Protein AF-A0A564WVU8-F1 (afdb_monomer_lite)

pLDDT: mean 85.49, std 19.2, range [39.84, 98.62]

Sequence (167 aa):
MKRKKVIALITAALTFTMTICGSLTAAAASELTAESKPATQYTIDANQEVYALLDFEDTAEFENATKGRIASPDTLDIYDENGKLVWSQTAYAFLDQDAPDTANPSLWRDTQLNHIYGLFEVTDGIYQVRGYDMSNVTFIKGDTGWIVVDVHKRLLPWWKRIWALFL

Secondary structure (DSSP, 8-state):
--HHHHHHHHSSSSSSSSS--------------SSPPPPPHHHHHHHHHHHHHS-SS--HHHHHHHTTEEE--S--EEE-TTS-EEEESGGGGGGSSPPPTTS-HHHHHHHHHHT--EEEEEETTEEEEESSSSS-EEEEEETTEEEEE---S--HHHHHHHHTT--

InterPro domains:
  IPR036866 Ribonuclease Z/Hydroxyacylglutathione hydrolase-like [SSF56281] (35-151)
  IPR052195 Bacterial Alkyl/Aryl-Sulfatase [PTHR43223] (27-151)

Structure (mmCIF, N/CA/C/O backbone):
data_AF-A0A564WVU8-F1
#
_entry.id   AF-A0A564WVU8-F1
#
loop_
_atom_site.group_PDB
_atom_site.id
_atom_site.type_symbol
_atom_site.label_atom_id
_atom_site.label_alt_id
_atom_site.label_comp_id
_atom_site.label_asym_id
_atom_site.label_entity_id
_atom_site.label_seq_id
_atom_site.pdbx_PDB_ins_code
_atom_site.Cartn_x
_atom_site.Cartn_y
_atom_site.Cartn_z
_atom_site.occupancy
_atom_site.B_iso_or_equiv
_atom_site.auth_seq_id
_atom_site.auth_comp_id
_atom_site.auth_asym_id
_atom_site.auth_atom_id
_atom_site.pdbx_PDB_model_num
ATOM 1 N N . MET A 1 1 ? -58.931 -28.831 59.146 1.00 49.53 1 MET A N 1
ATOM 2 C CA . MET A 1 1 ? -57.901 -27.893 59.665 1.00 49.53 1 MET A CA 1
ATOM 3 C C . MET A 1 1 ? -56.602 -27.787 58.841 1.00 49.53 1 MET A C 1
ATOM 5 O O . MET A 1 1 ? -55.860 -26.846 59.082 1.00 49.53 1 MET A O 1
ATOM 9 N N . LYS A 1 2 ? -56.306 -28.657 57.854 1.00 46.97 2 LYS A N 1
ATOM 10 C CA . LYS A 1 2 ? -55.044 -28.587 57.072 1.00 46.97 2 LYS A CA 1
ATOM 11 C C . LYS A 1 2 ? -55.073 -27.697 55.810 1.00 46.97 2 LYS A C 1
ATOM 13 O O . LYS A 1 2 ? -54.038 -27.169 55.437 1.00 46.97 2 LYS A O 1
ATOM 18 N N . ARG A 1 3 ? -56.237 -27.445 55.190 1.00 46.88 3 ARG A N 1
ATOM 19 C CA . ARG A 1 3 ? -56.331 -26.652 53.938 1.00 46.88 3 ARG A CA 1
ATOM 20 C C . ARG A 1 3 ? -56.235 -25.127 54.123 1.00 46.88 3 ARG A C 1
ATOM 22 O O . ARG A 1 3 ? -55.772 -24.439 53.226 1.00 46.88 3 ARG A O 1
ATOM 29 N N . LYS A 1 4 ? -56.589 -24.599 55.304 1.00 42.47 4 LYS A N 1
ATOM 30 C CA . LYS A 1 4 ? -56.509 -23.153 55.605 1.00 42.47 4 LYS A CA 1
ATOM 31 C C . LYS A 1 4 ? -55.073 -22.648 55.839 1.00 42.47 4 LYS A C 1
ATOM 33 O O . LYS A 1 4 ? -54.817 -21.471 55.641 1.00 42.47 4 LYS A O 1
ATOM 38 N N . LYS A 1 5 ? -54.135 -23.534 56.211 1.00 44.56 5 LYS A N 1
ATOM 39 C CA . LYS A 1 5 ? -52.717 -23.181 56.418 1.00 44.56 5 LYS A CA 1
ATOM 40 C C . LYS A 1 5 ? -51.916 -23.086 55.112 1.00 44.56 5 LYS A C 1
ATOM 42 O O . LYS A 1 5 ? -50.959 -22.333 55.058 1.00 44.56 5 LYS A O 1
ATOM 47 N N . VAL A 1 6 ? -52.332 -23.801 54.063 1.00 49.50 6 VAL A N 1
ATOM 48 C CA . VAL A 1 6 ? -51.648 -23.784 52.755 1.00 49.50 6 VAL A CA 1
ATOM 49 C C . VAL A 1 6 ? -51.958 -22.499 51.980 1.00 49.50 6 VAL A C 1
ATOM 51 O O . VAL A 1 6 ? -51.073 -21.937 51.353 1.00 49.50 6 VAL A O 1
ATOM 54 N N . ILE A 1 7 ? -53.181 -21.971 52.100 1.00 46.38 7 ILE A N 1
ATOM 55 C CA . ILE A 1 7 ? -53.570 -20.716 51.435 1.00 46.38 7 ILE A CA 1
ATOM 56 C C . ILE A 1 7 ? -52.881 -19.503 52.084 1.00 46.38 7 ILE A C 1
ATOM 58 O O . ILE A 1 7 ? -52.494 -18.585 51.376 1.00 46.38 7 ILE A O 1
ATOM 62 N N . ALA A 1 8 ? -52.640 -19.531 53.400 1.00 44.56 8 ALA A N 1
ATOM 63 C CA . ALA A 1 8 ? -51.930 -18.460 54.106 1.00 44.56 8 ALA A CA 1
ATOM 64 C C . ALA A 1 8 ? -50.409 -18.430 53.841 1.00 44.56 8 ALA A C 1
ATOM 66 O O . ALA A 1 8 ? -49.781 -17.396 54.041 1.00 44.56 8 ALA A O 1
ATOM 67 N N . LEU A 1 9 ? -49.812 -19.540 53.384 1.00 41.34 9 LEU A N 1
ATOM 68 C CA . LEU A 1 9 ? -48.386 -19.596 53.037 1.00 41.34 9 LEU A CA 1
ATOM 69 C C . LEU A 1 9 ? -48.094 -19.136 51.601 1.00 41.34 9 LEU A C 1
ATOM 71 O O . LEU A 1 9 ? -46.980 -18.706 51.323 1.00 41.34 9 LEU A O 1
ATOM 75 N N . ILE A 1 10 ? -49.081 -19.173 50.701 1.00 43.91 10 ILE A N 1
ATOM 76 C CA . ILE A 1 10 ? -48.906 -18.732 49.307 1.00 43.91 10 ILE A CA 1
ATOM 77 C C . ILE A 1 10 ? -49.063 -17.205 49.185 1.00 43.91 10 ILE A C 1
ATOM 79 O O . ILE A 1 10 ? -48.384 -16.583 48.373 1.00 43.91 10 ILE A O 1
ATOM 83 N N . THR A 1 11 ? -49.857 -16.560 50.046 1.00 41.22 11 THR A N 1
ATOM 84 C CA . THR A 1 11 ? -49.988 -15.090 50.077 1.00 41.22 11 THR A CA 1
ATOM 85 C C . THR A 1 11 ? -48.828 -14.357 50.757 1.00 41.22 11 THR A C 1
ATOM 87 O O . THR A 1 11 ? -48.697 -13.154 50.562 1.00 41.22 11 THR A O 1
ATOM 90 N N . ALA A 1 12 ? -47.958 -15.049 51.501 1.00 40.12 12 ALA A N 1
ATOM 91 C CA . ALA A 1 12 ? -46.757 -14.450 52.097 1.00 40.12 12 ALA A CA 1
ATOM 92 C C . ALA A 1 12 ? -45.521 -14.501 51.173 1.00 40.12 12 ALA A C 1
ATOM 94 O O . ALA A 1 12 ? -44.561 -13.771 51.394 1.00 40.12 12 ALA A O 1
ATOM 95 N N . ALA A 1 13 ? -45.543 -15.333 50.126 1.00 39.91 13 ALA A N 1
ATOM 96 C CA . ALA A 1 13 ? -44.442 -15.451 49.165 1.00 39.91 13 ALA A CA 1
ATOM 97 C C . ALA A 1 13 ? -44.552 -14.466 47.983 1.00 39.91 13 ALA A C 1
ATOM 99 O O . ALA A 1 13 ? -43.594 -14.308 47.232 1.00 39.91 13 ALA A O 1
ATOM 100 N N . LEU A 1 14 ? -45.695 -13.787 47.824 1.00 40.84 14 LEU A N 1
ATOM 101 C CA . LEU A 1 14 ? -45.950 -12.867 46.707 1.00 40.84 14 LEU A CA 1
ATOM 102 C C . LEU A 1 14 ? -45.779 -11.379 47.068 1.00 40.84 14 LEU A C 1
ATOM 104 O O . LEU A 1 14 ? -45.925 -10.519 46.208 1.00 40.84 14 LEU A O 1
ATOM 108 N N . THR A 1 15 ? -45.452 -11.058 48.321 1.00 44.19 15 THR A N 1
ATOM 109 C CA . THR A 1 15 ? -45.271 -9.675 48.803 1.00 44.19 15 THR A CA 1
ATOM 110 C C . THR A 1 15 ? -43.826 -9.322 49.161 1.00 44.19 15 THR A C 1
ATOM 112 O O . THR A 1 15 ? -43.572 -8.198 49.583 1.00 44.19 15 THR A O 1
ATOM 115 N N . PHE A 1 16 ? -42.861 -10.224 48.938 1.00 39.84 16 PHE A N 1
ATOM 116 C CA . PHE A 1 16 ? -41.438 -9.965 49.214 1.00 39.84 16 PHE A CA 1
ATOM 117 C C . PHE A 1 16 ? -40.577 -9.671 47.969 1.00 39.84 16 PHE A C 1
ATOM 119 O O . PHE A 1 16 ? -39.384 -9.425 48.086 1.00 39.84 16 PHE A O 1
ATOM 126 N N . THR A 1 17 ? -41.149 -9.629 46.763 1.00 44.84 17 THR A N 1
ATOM 127 C CA . THR A 1 17 ? -40.408 -9.263 45.535 1.00 44.84 17 THR A CA 1
ATOM 128 C C . THR A 1 17 ? -40.575 -7.798 45.123 1.00 44.84 17 THR A C 1
ATOM 130 O O . THR A 1 17 ? -40.077 -7.390 44.079 1.00 44.84 17 THR A O 1
ATOM 133 N N . MET A 1 18 ? -41.213 -6.970 45.957 1.00 48.38 18 MET A N 1
ATOM 134 C CA . MET A 1 18 ? -41.530 -5.569 45.644 1.00 48.38 18 MET A CA 1
ATOM 135 C C . MET A 1 18 ? -40.684 -4.547 46.428 1.00 48.38 18 MET A C 1
ATOM 137 O O . MET A 1 18 ? -41.148 -3.449 46.726 1.00 48.38 18 MET A O 1
ATOM 141 N N . THR A 1 19 ? -39.444 -4.884 46.810 1.00 50.38 19 THR A N 1
ATOM 142 C CA . THR A 1 19 ? -38.554 -3.941 47.534 1.00 50.38 19 THR A CA 1
ATOM 143 C C . THR A 1 19 ? -37.070 -4.081 47.179 1.00 50.38 19 THR A C 1
ATOM 145 O O . THR A 1 19 ? -36.202 -3.788 47.989 1.00 50.38 19 THR A O 1
ATOM 148 N N . ILE A 1 20 ? -36.752 -4.482 45.945 1.00 47.03 20 ILE A N 1
ATOM 149 C CA . ILE A 1 20 ? -35.421 -4.240 45.356 1.00 47.03 20 ILE A CA 1
ATOM 150 C C . ILE A 1 20 ? -35.623 -3.699 43.931 1.00 47.03 20 ILE A C 1
ATOM 152 O O . ILE A 1 20 ? -35.182 -4.258 42.938 1.00 47.03 20 ILE A O 1
ATOM 156 N N . CYS A 1 21 ? -36.365 -2.596 43.830 1.00 44.69 21 CYS A N 1
ATOM 157 C CA . CYS A 1 21 ? -36.326 -1.684 42.683 1.00 44.69 21 CYS A CA 1
ATOM 158 C C . CYS A 1 21 ? -35.791 -0.340 43.198 1.00 44.69 21 CYS A C 1
ATOM 160 O O . CYS A 1 21 ? -36.470 0.679 43.205 1.00 44.69 21 CYS A O 1
ATOM 162 N N . GLY A 1 22 ? -34.604 -0.396 43.800 1.00 43.62 22 GLY A N 1
ATOM 163 C CA . GLY A 1 22 ? -33.999 0.703 44.552 1.00 43.62 22 GLY A CA 1
ATOM 164 C C . GLY A 1 22 ? -32.485 0.709 44.407 1.00 43.62 22 GLY A C 1
ATOM 165 O O . GLY A 1 22 ? -31.763 0.955 45.362 1.00 43.62 22 GLY A O 1
ATOM 166 N N . SER A 1 23 ? -31.993 0.349 43.227 1.00 48.97 23 SER A N 1
ATOM 167 C CA . SER A 1 23 ? -30.605 0.562 42.816 1.00 48.97 23 SER A CA 1
ATOM 168 C C . SER A 1 23 ? -30.576 0.680 41.297 1.00 48.97 23 SER A C 1
ATOM 170 O O . SER A 1 23 ? -29.833 -0.012 40.613 1.00 48.97 23 SER A O 1
ATOM 172 N N . LEU A 1 24 ? -31.423 1.560 40.755 1.00 43.12 24 LEU A N 1
ATOM 173 C CA . LEU A 1 24 ? -31.047 2.252 39.532 1.00 43.12 24 LEU A CA 1
ATOM 174 C C . LEU A 1 24 ? -29.853 3.113 39.941 1.00 43.12 24 LEU A C 1
ATOM 176 O O . LEU A 1 24 ? -30.016 4.248 40.387 1.00 43.12 24 LEU A O 1
ATOM 180 N N . THR A 1 25 ? -28.648 2.546 39.867 1.00 48.59 25 THR A N 1
ATOM 181 C CA . THR A 1 25 ? -27.478 3.349 39.543 1.00 48.59 25 THR A CA 1
ATOM 182 C C . THR A 1 25 ? -27.902 4.123 38.312 1.00 48.59 25 THR A C 1
ATOM 184 O O . THR A 1 25 ? -28.094 3.546 37.243 1.00 48.59 25 THR A O 1
ATOM 187 N N . ALA A 1 26 ? -28.202 5.408 38.509 1.00 46.88 26 ALA A N 1
ATOM 188 C CA . ALA A 1 26 ? -28.410 6.327 37.416 1.00 46.88 26 ALA A CA 1
ATOM 189 C C . ALA A 1 26 ? -27.235 6.080 36.478 1.00 46.88 26 ALA A C 1
ATOM 191 O O . ALA A 1 26 ? -26.085 6.265 36.884 1.00 46.88 26 ALA A O 1
ATOM 192 N N . ALA A 1 27 ? -27.517 5.539 35.292 1.00 53.50 27 ALA A N 1
ATOM 193 C CA . ALA A 1 27 ? -26.533 5.476 34.237 1.00 53.50 27 ALA A CA 1
ATOM 194 C C . ALA A 1 27 ? -26.092 6.925 34.073 1.00 53.50 27 ALA A C 1
ATOM 196 O O . ALA A 1 27 ? -26.880 7.758 33.622 1.00 53.50 27 ALA A O 1
ATOM 197 N N . ALA A 1 28 ? -24.911 7.248 34.604 1.00 57.69 28 ALA A N 1
ATOM 198 C CA . ALA A 1 28 ? -24.357 8.577 34.504 1.00 57.69 28 ALA A CA 1
ATOM 199 C C . ALA A 1 28 ? -24.370 8.881 33.013 1.00 57.69 28 ALA A C 1
ATOM 201 O O . ALA A 1 28 ? -23.783 8.132 32.229 1.00 57.69 28 ALA A O 1
ATOM 202 N N . ALA A 1 29 ? -25.149 9.888 32.619 1.00 61.06 29 ALA A N 1
ATOM 203 C CA . ALA A 1 29 ? -25.186 10.327 31.243 1.00 61.06 29 ALA A CA 1
ATOM 204 C C . ALA A 1 29 ? -23.740 10.676 30.888 1.00 61.06 29 ALA A C 1
ATOM 206 O O . ALA A 1 29 ? -23.191 11.641 31.414 1.00 61.06 29 ALA A O 1
ATOM 207 N N . SER A 1 30 ? -23.093 9.819 30.095 1.00 67.62 30 SER A N 1
ATOM 208 C CA . SER A 1 30 ? -21.744 10.076 29.614 1.00 67.62 30 SER A CA 1
ATOM 209 C C . SER A 1 30 ? -21.834 11.372 28.830 1.00 67.62 30 SER A C 1
ATOM 211 O O . SER A 1 30 ? -22.487 11.411 27.786 1.00 67.62 30 SER A O 1
ATOM 213 N N . GLU A 1 31 ? -21.216 12.429 29.348 1.00 78.94 31 GLU A N 1
ATOM 214 C CA . GLU A 1 31 ? -21.121 13.690 28.627 1.00 78.94 31 GLU A CA 1
ATOM 215 C C . GLU A 1 31 ? -20.487 13.427 27.254 1.00 78.94 31 GLU A C 1
ATOM 217 O O . GLU A 1 31 ? -19.579 12.598 27.110 1.00 78.94 31 GLU A O 1
ATOM 222 N N . LEU A 1 32 ? -21.032 14.069 26.220 1.00 86.56 32 LEU A N 1
ATOM 223 C CA . LEU A 1 32 ? -20.496 13.969 24.869 1.00 86.56 32 LEU A CA 1
ATOM 224 C C . LEU A 1 32 ? -19.202 14.783 24.816 1.00 86.56 32 LEU A C 1
ATOM 226 O O . LEU A 1 32 ? -19.234 16.010 24.882 1.00 86.56 32 LEU A O 1
ATOM 230 N N . THR A 1 33 ? -18.071 14.093 24.709 1.00 91.56 33 THR A N 1
ATOM 231 C CA . THR A 1 33 ? -16.743 14.694 24.553 1.00 91.56 33 THR A CA 1
ATOM 232 C C . THR A 1 33 ? -16.205 14.433 23.146 1.00 91.56 33 THR A C 1
ATOM 234 O O . THR A 1 33 ? -16.692 13.550 22.439 1.00 91.56 33 THR A O 1
ATOM 237 N N . ALA A 1 34 ? -15.199 15.208 22.733 1.00 92.88 34 ALA A N 1
ATOM 238 C CA . ALA A 1 34 ? -14.503 15.016 21.456 1.00 92.88 34 ALA A CA 1
ATOM 239 C C . ALA A 1 34 ? -13.479 13.863 21.484 1.00 92.88 34 ALA A C 1
ATOM 241 O O . ALA A 1 34 ? -12.890 13.540 20.456 1.00 92.88 34 ALA A O 1
ATOM 242 N N . GLU A 1 35 ? -13.255 13.258 22.652 1.00 94.25 35 GLU A N 1
ATOM 243 C CA . GLU A 1 35 ? -12.253 12.212 22.842 1.00 94.25 35 GLU A CA 1
ATOM 244 C C . GLU A 1 35 ? -12.697 10.881 22.229 1.00 94.25 35 GLU A C 1
ATOM 246 O O . GLU A 1 35 ? -13.856 10.467 22.353 1.00 94.25 35 GLU A O 1
ATOM 251 N N . SER A 1 36 ? -11.747 10.173 21.610 1.00 93.81 36 SER A N 1
ATOM 252 C CA . SER A 1 36 ? -11.986 8.818 21.114 1.00 93.81 36 SER A CA 1
ATOM 253 C C . SER A 1 36 ? -12.207 7.855 22.280 1.00 93.81 36 SER A C 1
ATOM 255 O O . SER A 1 36 ? -11.468 7.862 23.264 1.00 93.81 36 SER A O 1
ATOM 257 N N . LYS A 1 37 ? -13.220 6.995 22.160 1.00 94.75 37 LYS A N 1
ATOM 258 C CA . LYS A 1 37 ? -13.569 5.990 23.174 1.00 94.75 37 LYS A CA 1
ATOM 259 C C . LYS A 1 37 ? -12.943 4.634 22.820 1.00 94.75 37 LYS A C 1
ATOM 261 O O . LYS A 1 37 ? -12.725 4.371 21.636 1.00 94.75 37 LYS A O 1
ATOM 266 N N . PRO A 1 38 ? -12.665 3.764 23.806 1.00 96.56 38 PRO A N 1
ATOM 267 C CA . PRO A 1 38 ? -12.281 2.384 23.523 1.00 96.56 38 PRO A CA 1
ATOM 268 C C . PRO A 1 38 ? -13.428 1.618 22.846 1.00 96.56 38 PRO A C 1
ATOM 270 O O . PRO A 1 38 ? -14.594 2.017 22.931 1.00 96.56 38 PRO A O 1
ATOM 273 N N . ALA A 1 39 ? -13.095 0.496 22.203 1.00 97.75 39 ALA A N 1
ATOM 274 C CA . ALA A 1 39 ? -14.089 -0.423 21.663 1.00 97.75 39 ALA A CA 1
ATOM 275 C C . ALA A 1 39 ? -15.015 -0.926 22.782 1.00 97.75 39 ALA A C 1
ATOM 277 O O . ALA A 1 39 ? -14.576 -1.259 23.884 1.00 97.75 39 ALA A O 1
ATOM 278 N N . THR A 1 40 ? -16.319 -0.960 22.508 1.00 98.25 40 THR A N 1
ATOM 279 C CA . THR A 1 40 ? -17.283 -1.578 23.429 1.00 98.25 40 THR A CA 1
ATOM 280 C C . THR A 1 40 ? -17.173 -3.097 23.358 1.00 98.25 40 THR A C 1
ATOM 282 O O . THR A 1 40 ? -16.705 -3.621 22.351 1.00 98.25 40 THR A O 1
ATOM 285 N N . GLN A 1 41 ? -17.690 -3.814 24.361 1.00 98.31 41 GLN A N 1
ATOM 286 C CA . GLN A 1 41 ? -17.731 -5.280 24.307 1.00 98.31 41 GLN A CA 1
ATOM 287 C C . GLN A 1 41 ? -18.436 -5.790 23.040 1.00 98.31 41 GLN A C 1
ATOM 289 O O . GLN A 1 41 ? -17.922 -6.677 22.378 1.00 98.31 41 GLN A O 1
ATOM 294 N N . TYR A 1 42 ? -19.537 -5.149 22.629 1.00 98.31 42 TYR A N 1
ATOM 295 C CA . TYR A 1 42 ? -20.228 -5.490 21.381 1.00 98.31 42 TYR A CA 1
ATOM 296 C C . TYR A 1 42 ? -19.338 -5.340 20.140 1.00 98.31 42 TYR A C 1
ATOM 298 O O . TYR A 1 42 ? -19.430 -6.138 19.216 1.00 98.31 42 TYR A O 1
ATOM 306 N N . THR A 1 43 ? -18.486 -4.311 20.101 1.00 98.38 43 THR A N 1
ATOM 307 C CA . THR A 1 43 ? -17.541 -4.095 18.994 1.00 98.38 43 THR A CA 1
ATOM 308 C C . THR A 1 43 ? -16.433 -5.143 19.001 1.00 98.38 43 THR A C 1
ATOM 310 O O . THR A 1 43 ? -16.094 -5.660 17.941 1.00 98.38 43 THR A O 1
ATOM 313 N N . ILE A 1 44 ? -15.900 -5.469 20.182 1.00 98.44 44 ILE A N 1
ATOM 314 C CA . ILE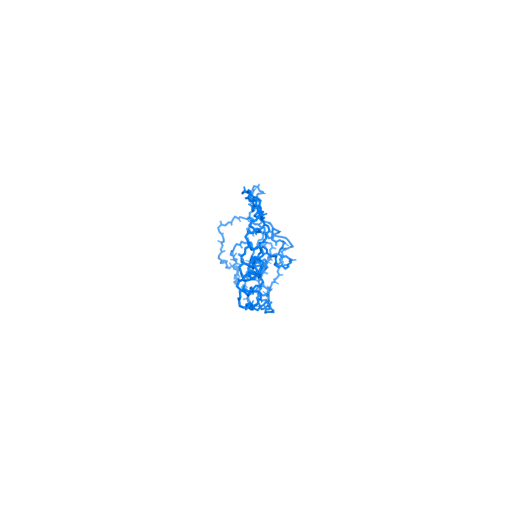 A 1 44 ? -14.883 -6.513 20.355 1.00 98.44 44 ILE A CA 1
ATOM 315 C C . ILE A 1 44 ? -15.439 -7.850 19.868 1.00 98.44 44 ILE A C 1
ATOM 317 O O . ILE A 1 44 ? -14.835 -8.475 19.003 1.00 98.44 44 ILE A O 1
ATOM 321 N N . ASP A 1 45 ? -16.616 -8.245 20.354 1.00 98.12 45 ASP A N 1
ATOM 322 C CA . ASP A 1 45 ? -17.262 -9.506 19.985 1.00 98.12 45 ASP A CA 1
ATOM 323 C C . ASP A 1 45 ? -17.517 -9.572 18.469 1.00 98.12 45 ASP A C 1
ATOM 325 O O . ASP A 1 45 ? -17.164 -10.558 17.826 1.00 98.12 45 ASP A O 1
ATOM 329 N N . ALA A 1 46 ? -18.020 -8.486 17.868 1.00 98.25 46 ALA A N 1
ATOM 330 C CA . ALA A 1 46 ? -18.229 -8.406 16.421 1.00 98.25 46 ALA A CA 1
ATOM 331 C C . ALA A 1 46 ? -16.921 -8.518 15.615 1.00 98.25 46 ALA A C 1
ATOM 333 O O . ALA A 1 46 ? -16.907 -9.136 14.553 1.00 98.25 46 ALA A O 1
ATOM 334 N N . ASN A 1 47 ? -15.814 -7.946 16.099 1.00 98.19 47 ASN A N 1
ATOM 335 C CA . ASN A 1 47 ? -14.505 -8.108 15.461 1.00 98.19 47 ASN A CA 1
ATOM 336 C C . ASN A 1 47 ? -13.968 -9.539 15.624 1.00 98.19 47 ASN A C 1
ATOM 338 O O . ASN A 1 47 ? -13.392 -10.074 14.678 1.00 98.19 47 ASN A O 1
ATOM 342 N N . GLN A 1 48 ? -14.195 -10.184 16.772 1.00 96.94 48 GLN A N 1
ATOM 343 C CA . GLN A 1 48 ? -13.809 -11.582 16.999 1.00 96.94 48 GLN A CA 1
ATOM 344 C C . GLN A 1 48 ? -14.583 -12.552 16.096 1.00 96.94 48 GLN A C 1
ATOM 346 O O . GLN A 1 48 ? -14.003 -13.503 15.573 1.00 96.94 48 GLN A O 1
ATOM 351 N N . GLU A 1 49 ? -15.864 -12.290 15.833 1.00 97.69 49 GLU A N 1
ATOM 352 C CA . GLU A 1 49 ? -16.667 -13.091 14.899 1.00 97.69 49 GLU A CA 1
ATOM 353 C C . GLU A 1 49 ? -16.089 -13.100 13.474 1.00 97.69 49 GLU A C 1
ATOM 355 O O . GLU A 1 49 ? -16.210 -14.103 12.772 1.00 97.69 49 GLU A O 1
ATOM 360 N N . VAL A 1 50 ? -15.393 -12.040 13.046 1.00 98.06 50 VAL A N 1
ATOM 361 C CA . VAL A 1 50 ? -1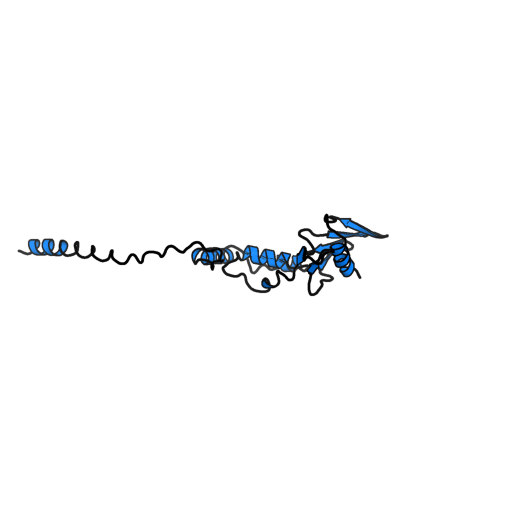4.750 -11.988 11.720 1.00 98.06 50 VAL A CA 1
ATOM 362 C C . VAL A 1 50 ? -13.641 -13.034 11.593 1.00 98.06 50 VAL A C 1
ATOM 364 O O . VAL A 1 50 ? -13.535 -13.668 10.543 1.00 98.06 50 VAL A O 1
ATOM 367 N N . TYR A 1 51 ? -12.862 -13.270 12.656 1.00 95.00 51 TYR A N 1
ATOM 368 C CA . TYR A 1 51 ? -11.837 -14.322 12.669 1.00 95.00 51 TYR A CA 1
ATOM 369 C C . TYR A 1 51 ? -12.430 -15.727 12.527 1.00 95.00 51 TYR A C 1
ATOM 371 O O . TYR A 1 51 ? -11.777 -16.614 11.992 1.00 95.00 51 TYR A O 1
ATOM 379 N N . ALA A 1 52 ? -13.670 -15.941 12.974 1.00 93.25 52 ALA A N 1
ATOM 380 C CA . ALA A 1 52 ? -14.357 -17.220 12.804 1.00 93.25 52 ALA A CA 1
ATOM 381 C C . ALA A 1 52 ? -14.956 -17.405 11.395 1.00 93.25 52 ALA A C 1
ATOM 383 O O . ALA A 1 52 ? -15.262 -18.532 11.005 1.00 93.25 52 ALA A O 1
ATOM 384 N N . LEU A 1 53 ? -15.163 -16.313 10.650 1.00 96.69 53 LEU A N 1
ATOM 385 C CA . LEU A 1 53 ? -15.821 -16.317 9.339 1.00 96.69 53 LEU A CA 1
ATOM 386 C C . LEU A 1 53 ? -14.850 -16.383 8.156 1.00 96.69 53 LEU A C 1
ATOM 388 O O . LEU A 1 53 ? -15.244 -16.855 7.089 1.00 96.69 53 LEU A O 1
ATOM 392 N N . LEU A 1 54 ? -13.626 -15.880 8.315 1.00 97.06 54 LEU A N 1
ATOM 393 C CA . LEU A 1 54 ? -12.636 -15.770 7.241 1.00 97.06 54 LEU A CA 1
ATOM 394 C C . LEU A 1 54 ? -11.409 -16.636 7.529 1.00 97.06 54 LEU A C 1
ATOM 396 O O . LEU A 1 54 ? -11.044 -16.852 8.682 1.00 97.06 54 LEU A O 1
ATOM 400 N N . ASP A 1 55 ? -10.750 -17.095 6.469 1.00 96.69 55 ASP A N 1
ATOM 401 C CA . ASP A 1 55 ? -9.501 -17.845 6.575 1.00 96.69 55 ASP A CA 1
ATOM 402 C C . ASP A 1 55 ? -8.312 -16.883 6.700 1.00 96.69 55 ASP A C 1
ATOM 404 O O . ASP A 1 55 ? -7.820 -16.339 5.713 1.00 96.69 55 ASP A O 1
ATOM 408 N N . PHE A 1 56 ? -7.869 -16.637 7.933 1.00 94.94 56 PHE A N 1
ATOM 409 C CA . PHE A 1 56 ? -6.692 -15.807 8.191 1.00 94.94 56 PHE A CA 1
ATOM 410 C C . PHE A 1 56 ? -5.367 -16.570 8.034 1.00 94.94 56 PHE A C 1
ATOM 412 O O . PHE A 1 56 ? -4.316 -15.926 7.982 1.00 94.94 56 PHE A O 1
ATOM 419 N N . GLU A 1 57 ? -5.394 -17.895 7.895 1.00 95.81 57 GLU A N 1
ATOM 420 C CA . GLU A 1 57 ? -4.191 -18.702 7.668 1.00 95.81 57 GLU A CA 1
ATOM 421 C C . GLU A 1 57 ? -3.778 -18.708 6.185 1.00 95.81 57 GLU A C 1
ATOM 423 O O . GLU A 1 57 ? -2.614 -18.959 5.875 1.00 95.81 57 GLU A O 1
ATOM 428 N N . ASP A 1 58 ? -4.691 -18.389 5.258 1.00 96.38 58 ASP A N 1
ATOM 429 C CA . ASP A 1 58 ? -4.364 -18.222 3.837 1.00 96.38 58 ASP A CA 1
ATOM 430 C C . ASP A 1 58 ? -3.456 -17.006 3.625 1.00 96.38 58 ASP A C 1
ATOM 432 O O . ASP A 1 58 ? -3.918 -15.872 3.656 1.00 96.38 58 ASP A O 1
ATOM 436 N N . THR A 1 59 ? -2.164 -17.207 3.371 1.00 95.25 59 THR A N 1
ATOM 437 C CA . THR A 1 59 ? -1.182 -16.132 3.153 1.00 95.25 59 THR A CA 1
ATOM 438 C C . THR A 1 59 ? -0.991 -15.724 1.690 1.00 95.25 59 THR A C 1
ATOM 440 O O . THR A 1 59 ? -0.124 -14.889 1.410 1.00 95.25 59 THR A O 1
ATOM 443 N N . ALA A 1 60 ? -1.783 -16.245 0.747 1.00 97.31 60 ALA A N 1
ATOM 444 C CA . ALA A 1 60 ? -1.569 -16.029 -0.687 1.00 97.31 60 ALA A CA 1
ATOM 445 C C . ALA A 1 60 ? -1.552 -14.543 -1.087 1.00 97.31 60 ALA A C 1
ATOM 447 O O . ALA A 1 60 ? -0.789 -14.134 -1.963 1.00 97.31 60 ALA A O 1
ATOM 448 N N . GLU A 1 61 ? -2.355 -13.698 -0.439 1.00 96.62 61 GLU A N 1
ATOM 449 C CA . GLU A 1 61 ? -2.363 -12.256 -0.710 1.00 96.62 61 GLU A CA 1
ATOM 450 C C . GLU A 1 61 ? -1.055 -11.566 -0.303 1.00 96.62 61 GLU A C 1
ATOM 452 O O . GLU A 1 61 ? -0.578 -10.700 -1.035 1.00 96.62 61 GLU A O 1
ATOM 457 N N . PHE A 1 62 ? -0.424 -11.979 0.802 1.00 97.00 62 PHE A N 1
ATOM 458 C CA . PHE A 1 62 ? 0.885 -11.453 1.209 1.00 97.00 62 PHE A CA 1
ATOM 459 C C . PHE A 1 62 ? 1.976 -11.871 0.226 1.00 97.00 62 PHE A C 1
ATOM 461 O O . PHE A 1 62 ? 2.821 -11.057 -0.158 1.00 97.00 62 PHE A O 1
ATOM 468 N N . GLU A 1 63 ? 1.937 -13.122 -0.229 1.00 97.19 63 GLU A N 1
ATOM 469 C CA . GLU A 1 63 ? 2.846 -13.613 -1.264 1.00 97.19 63 GLU A CA 1
ATOM 470 C C . GLU A 1 63 ? 2.673 -12.807 -2.554 1.00 97.19 63 GLU A C 1
ATOM 472 O O . GLU A 1 63 ? 3.646 -12.285 -3.093 1.00 97.19 63 GLU A O 1
ATOM 477 N N . ASN A 1 64 ? 1.435 -12.608 -3.009 1.00 97.62 64 ASN A N 1
ATOM 478 C CA . ASN A 1 64 ? 1.139 -11.824 -4.208 1.00 97.62 64 ASN A CA 1
ATOM 479 C C . ASN A 1 64 ? 1.539 -10.350 -4.064 1.00 97.62 64 ASN A C 1
ATOM 481 O O . ASN A 1 64 ? 2.093 -9.772 -4.999 1.00 97.62 64 ASN A O 1
ATOM 485 N N . ALA A 1 65 ? 1.307 -9.742 -2.900 1.00 97.44 65 ALA A N 1
ATOM 486 C CA . ALA A 1 65 ? 1.650 -8.349 -2.636 1.00 97.44 65 ALA A CA 1
ATOM 487 C C . ALA A 1 65 ? 3.165 -8.118 -2.517 1.00 97.44 65 ALA A C 1
ATOM 489 O O . ALA A 1 65 ? 3.616 -6.994 -2.741 1.00 97.44 65 ALA A O 1
ATOM 490 N N . THR A 1 66 ? 3.957 -9.139 -2.181 1.00 97.38 66 THR A N 1
ATOM 491 C CA . THR A 1 66 ? 5.426 -9.039 -2.071 1.00 97.38 66 THR A CA 1
ATOM 492 C C . THR A 1 66 ? 6.170 -9.563 -3.299 1.00 97.38 66 THR A C 1
ATOM 494 O O . THR A 1 66 ? 7.333 -9.208 -3.514 1.00 97.38 66 THR A O 1
ATOM 497 N N . LYS A 1 67 ? 5.513 -10.377 -4.129 1.00 98.12 67 LYS A N 1
ATOM 498 C CA . LYS A 1 67 ? 6.091 -10.978 -5.330 1.00 98.12 67 LYS A CA 1
ATOM 499 C C . LYS A 1 67 ? 6.677 -9.925 -6.268 1.00 98.12 67 LYS A C 1
ATOM 501 O O . LYS A 1 67 ? 6.037 -8.934 -6.601 1.00 98.12 67 LYS A O 1
ATOM 506 N N . GLY A 1 68 ? 7.909 -10.172 -6.711 1.00 97.94 68 GLY A N 1
ATOM 507 C CA . GLY A 1 68 ? 8.601 -9.310 -7.666 1.00 97.94 68 GLY A CA 1
ATOM 508 C C . GLY A 1 68 ? 9.082 -7.977 -7.090 1.00 97.94 68 GLY A C 1
ATOM 509 O O . GLY A 1 68 ? 9.504 -7.127 -7.865 1.00 97.94 68 GLY A O 1
ATOM 510 N N . ARG A 1 69 ? 9.043 -7.751 -5.767 1.00 97.88 69 ARG A N 1
ATOM 511 C CA . ARG A 1 69 ? 9.591 -6.523 -5.164 1.00 97.88 69 ARG A CA 1
ATOM 512 C C . ARG A 1 69 ? 11.094 -6.414 -5.446 1.00 97.88 69 ARG A C 1
ATOM 514 O O . ARG A 1 69 ? 11.865 -7.270 -5.026 1.00 97.88 69 ARG A O 1
ATOM 521 N N . ILE A 1 70 ? 11.494 -5.347 -6.132 1.00 97.81 70 ILE A N 1
ATOM 522 C CA . ILE A 1 70 ? 12.885 -5.053 -6.502 1.00 97.81 70 ILE A CA 1
ATOM 523 C C . ILE A 1 70 ? 13.526 -4.123 -5.474 1.00 97.81 70 ILE A C 1
ATOM 525 O O . ILE A 1 70 ? 14.628 -4.380 -5.000 1.00 97.81 70 ILE A O 1
ATOM 529 N N . ALA A 1 71 ? 12.841 -3.027 -5.143 1.00 96.38 71 ALA A N 1
ATOM 530 C CA . ALA A 1 71 ? 13.386 -1.980 -4.289 1.00 96.38 71 ALA A CA 1
ATOM 531 C C . ALA A 1 71 ? 12.284 -1.277 -3.498 1.00 96.38 71 ALA A C 1
ATOM 533 O O . ALA A 1 71 ? 11.160 -1.109 -3.970 1.00 96.38 71 ALA A O 1
ATOM 534 N N . SER A 1 72 ? 12.618 -0.822 -2.298 1.00 95.19 72 SER A N 1
ATOM 535 C CA . SER A 1 72 ? 11.784 0.061 -1.488 1.00 95.19 72 SER A CA 1
ATOM 536 C C . SER A 1 72 ? 12.691 0.900 -0.603 1.00 95.19 72 SER A C 1
ATOM 538 O O . SER A 1 72 ? 13.677 0.359 -0.103 1.00 95.19 72 SER A O 1
ATOM 540 N N . PRO A 1 73 ? 12.387 2.186 -0.379 1.00 93.81 73 PRO A N 1
ATOM 541 C CA . PRO A 1 73 ? 13.094 2.940 0.641 1.00 93.81 73 PRO A CA 1
ATOM 542 C C . PRO A 1 73 ? 12.694 2.434 2.034 1.00 93.81 73 PRO A C 1
ATOM 544 O O . PRO A 1 73 ? 11.603 1.882 2.198 1.00 93.81 73 PRO A O 1
ATOM 547 N N . ASP A 1 74 ? 13.554 2.674 3.027 1.00 91.88 74 ASP A N 1
ATOM 548 C CA . ASP A 1 74 ? 13.267 2.371 4.439 1.00 91.88 74 ASP A CA 1
ATOM 549 C C . ASP A 1 74 ? 12.082 3.193 4.966 1.00 91.88 74 ASP A C 1
ATOM 551 O O . ASP A 1 74 ? 11.308 2.735 5.801 1.00 91.88 74 ASP A O 1
ATOM 555 N N . THR A 1 75 ? 11.941 4.426 4.469 1.00 93.06 75 THR A N 1
ATOM 556 C CA . THR A 1 75 ? 10.816 5.315 4.764 1.00 93.06 75 THR A CA 1
ATOM 557 C C . THR A 1 75 ? 10.344 6.023 3.503 1.00 93.06 75 THR A C 1
ATOM 559 O O . THR A 1 75 ? 11.131 6.365 2.613 1.00 93.06 75 THR A O 1
ATOM 562 N N . LEU A 1 76 ? 9.039 6.284 3.428 1.00 94.38 76 LEU A N 1
ATOM 563 C CA . LEU A 1 76 ? 8.433 6.991 2.306 1.00 94.38 76 LEU A CA 1
ATOM 564 C C . LEU A 1 76 ? 7.569 8.147 2.797 1.00 94.38 76 LEU A C 1
ATOM 566 O O . LEU A 1 76 ? 6.374 7.991 3.029 1.00 94.38 76 LEU A O 1
ATOM 570 N N . ASP A 1 77 ? 8.197 9.318 2.865 1.00 94.94 77 ASP A N 1
ATOM 571 C CA . ASP A 1 77 ? 7.530 10.599 3.062 1.00 94.94 77 ASP A CA 1
ATOM 572 C C . ASP A 1 77 ? 7.790 11.520 1.865 1.00 94.94 77 ASP A C 1
ATOM 574 O O . ASP A 1 77 ? 8.930 11.707 1.402 1.00 94.94 77 ASP A O 1
ATOM 578 N N . ILE A 1 78 ? 6.715 12.121 1.370 1.00 92.06 78 ILE A N 1
ATOM 579 C CA . ILE A 1 78 ? 6.720 13.034 0.232 1.00 92.06 78 ILE A CA 1
ATOM 580 C C . ILE A 1 78 ? 6.193 14.378 0.709 1.00 92.06 78 ILE A C 1
ATOM 582 O O . ILE A 1 78 ? 5.085 14.482 1.237 1.00 92.06 78 ILE A O 1
ATOM 586 N N . TYR A 1 79 ? 7.008 15.404 0.491 1.00 92.06 79 TYR A N 1
ATOM 587 C CA . TYR A 1 79 ? 6.713 16.786 0.830 1.00 92.06 79 TYR A CA 1
ATOM 588 C C . TYR A 1 79 ? 6.508 17.591 -0.452 1.00 92.06 79 TYR A C 1
ATOM 590 O O . TYR A 1 79 ? 7.151 17.321 -1.473 1.00 92.06 79 TYR A O 1
ATOM 598 N N . ASP A 1 80 ? 5.607 18.567 -0.408 1.00 89.88 80 ASP 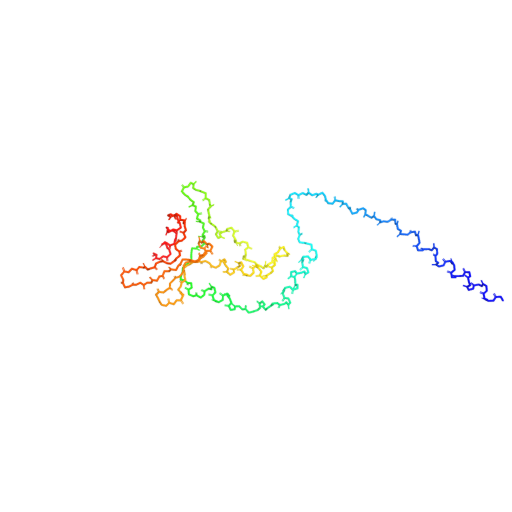A N 1
ATOM 599 C CA . ASP A 1 80 ? 5.482 19.549 -1.479 1.00 89.88 80 ASP A CA 1
ATOM 600 C C . ASP A 1 80 ? 6.621 20.586 -1.439 1.00 89.88 80 ASP A C 1
ATOM 602 O O . ASP A 1 80 ? 7.508 20.557 -0.584 1.00 89.88 80 ASP A O 1
ATOM 606 N N . GLU A 1 81 ? 6.613 21.510 -2.397 1.00 89.00 81 GLU A N 1
ATOM 607 C CA . GLU A 1 81 ? 7.619 22.573 -2.518 1.00 89.00 81 GLU A CA 1
ATOM 608 C C . GLU A 1 81 ? 7.658 23.547 -1.328 1.00 89.00 81 GLU A C 1
ATOM 610 O O . GLU A 1 81 ? 8.677 24.201 -1.115 1.00 89.00 81 GLU A O 1
ATOM 615 N N . ASN A 1 82 ? 6.591 23.606 -0.527 1.00 91.94 82 ASN A N 1
ATOM 616 C CA . ASN A 1 82 ? 6.497 24.435 0.673 1.00 91.94 82 ASN A CA 1
ATOM 617 C C . ASN A 1 82 ? 6.880 23.660 1.946 1.00 91.94 82 ASN A C 1
ATOM 619 O O . ASN A 1 82 ? 6.772 24.197 3.049 1.00 91.94 82 ASN A O 1
ATOM 623 N N . GLY A 1 83 ? 7.308 22.400 1.815 1.00 92.50 83 GLY A N 1
ATOM 624 C CA . GLY A 1 83 ? 7.673 21.541 2.939 1.00 92.50 83 GLY A CA 1
ATOM 625 C C . GLY A 1 83 ? 6.478 20.932 3.674 1.00 92.50 83 GLY A C 1
ATOM 626 O O . GLY A 1 83 ? 6.646 20.419 4.779 1.00 92.50 83 GLY A O 1
ATOM 627 N N . LYS A 1 84 ? 5.271 20.956 3.098 1.00 93.19 84 LYS A N 1
ATOM 628 C CA . LYS A 1 84 ? 4.104 20.281 3.680 1.00 93.19 84 LYS A CA 1
ATOM 629 C C . LYS A 1 84 ? 4.131 18.796 3.326 1.00 93.19 84 LYS A C 1
ATOM 631 O O . LYS A 1 84 ? 4.288 18.443 2.160 1.00 93.19 84 LYS A O 1
ATOM 636 N N . LEU A 1 85 ? 3.914 17.929 4.316 1.00 93.19 85 LEU A N 1
ATOM 637 C CA . LEU A 1 85 ? 3.752 16.490 4.099 1.00 93.19 85 LEU A CA 1
ATOM 638 C C . LEU A 1 85 ? 2.464 16.218 3.305 1.00 93.19 85 LEU A C 1
ATOM 640 O O . LEU A 1 85 ? 1.373 16.604 3.733 1.00 93.19 85 LEU A O 1
ATOM 644 N N . VAL A 1 86 ? 2.590 15.570 2.146 1.00 91.69 86 VAL A N 1
ATOM 645 C CA . VAL A 1 86 ? 1.466 15.274 1.235 1.00 91.69 86 VAL A CA 1
ATOM 646 C C . VAL A 1 86 ? 1.215 13.783 1.030 1.00 91.69 86 VAL A C 1
ATOM 648 O O . VAL A 1 86 ? 0.128 13.414 0.585 1.00 91.69 86 VAL A O 1
ATOM 651 N N . TRP A 1 87 ? 2.193 12.937 1.351 1.00 93.25 87 TRP A N 1
ATOM 652 C CA . TRP A 1 87 ? 2.059 11.483 1.380 1.00 93.25 87 TRP A CA 1
ATOM 653 C C . TRP A 1 87 ? 3.045 10.903 2.393 1.00 93.25 87 TRP A C 1
ATOM 655 O O . TRP A 1 87 ? 4.191 11.353 2.443 1.00 93.25 87 TRP A O 1
ATOM 665 N N . SER A 1 88 ? 2.614 9.929 3.193 1.00 94.94 88 SER A N 1
ATOM 666 C CA . SER A 1 88 ? 3.474 9.249 4.162 1.00 94.94 88 SER A CA 1
ATOM 667 C C . SER A 1 88 ? 3.032 7.811 4.349 1.00 94.94 88 SER A C 1
ATOM 669 O O . SER A 1 88 ? 1.906 7.559 4.773 1.00 94.94 88 SER A O 1
ATOM 671 N N . GLN A 1 89 ? 3.951 6.888 4.096 1.00 95.75 89 GLN A N 1
ATOM 672 C CA . GLN A 1 89 ? 3.829 5.520 4.584 1.00 95.75 89 GLN A CA 1
ATOM 673 C C . GLN A 1 89 ? 4.249 5.450 6.057 1.00 95.75 89 GLN A C 1
ATOM 675 O O . GLN A 1 89 ? 3.650 4.713 6.825 1.00 95.75 89 GLN A O 1
ATOM 680 N N . THR A 1 90 ? 5.188 6.284 6.506 1.00 95.19 90 THR A N 1
ATOM 681 C CA . THR A 1 90 ? 5.637 6.315 7.909 1.00 95.19 90 THR A CA 1
ATOM 682 C C . THR A 1 90 ? 4.484 6.530 8.901 1.00 95.19 90 THR A C 1
ATOM 684 O O . THR A 1 90 ? 4.487 5.959 9.988 1.00 95.19 90 THR A O 1
ATOM 687 N N . ALA A 1 91 ? 3.453 7.289 8.513 1.00 95.50 91 ALA A N 1
ATOM 688 C CA . ALA A 1 91 ? 2.237 7.489 9.306 1.00 95.50 91 ALA A CA 1
ATOM 689 C C . ALA A 1 91 ? 1.461 6.189 9.614 1.00 95.50 91 ALA A C 1
ATOM 691 O O . ALA A 1 91 ? 0.684 6.162 10.565 1.00 95.50 91 ALA A O 1
ATOM 692 N N . TYR A 1 92 ? 1.685 5.127 8.837 1.00 95.94 92 TYR A N 1
ATOM 693 C CA . TYR A 1 92 ? 1.043 3.818 8.960 1.00 95.94 92 TYR A CA 1
ATOM 694 C C . TYR A 1 92 ? 1.945 2.747 9.594 1.00 95.94 92 TYR A C 1
ATOM 696 O O . TYR A 1 92 ? 1.559 1.585 9.648 1.00 95.94 92 TYR A O 1
ATOM 704 N N . ALA A 1 93 ? 3.103 3.122 10.154 1.00 94.38 93 ALA A N 1
ATOM 705 C CA . ALA A 1 93 ? 4.009 2.189 10.840 1.00 94.38 93 ALA A CA 1
ATOM 706 C C . ALA A 1 93 ? 3.365 1.463 12.044 1.00 94.38 93 ALA A C 1
ATOM 708 O O . ALA A 1 93 ? 3.882 0.463 12.528 1.00 94.38 93 ALA A O 1
ATOM 709 N N . PHE A 1 94 ? 2.212 1.939 12.527 1.00 95.69 94 PHE A N 1
ATOM 710 C CA . PHE A 1 94 ? 1.427 1.266 13.564 1.00 95.69 94 PHE A CA 1
ATOM 711 C C . PHE A 1 94 ? 0.792 -0.059 13.100 1.00 95.69 94 PHE A C 1
ATOM 713 O O . PHE A 1 94 ? 0.207 -0.753 13.930 1.00 95.69 94 PHE A O 1
ATOM 720 N N . LEU A 1 95 ? 0.852 -0.384 11.803 1.00 96.38 95 LEU A N 1
ATOM 721 C CA . LEU A 1 95 ? 0.313 -1.617 11.223 1.00 96.38 95 LEU A CA 1
ATOM 722 C C . LEU A 1 95 ? 1.219 -2.841 11.431 1.00 96.38 95 LEU A C 1
ATOM 724 O O . LEU A 1 95 ? 0.769 -3.956 11.176 1.00 96.38 95 LEU A O 1
ATOM 728 N N . ASP A 1 96 ? 2.451 -2.663 11.923 1.00 91.06 96 ASP A N 1
ATOM 729 C CA . ASP A 1 96 ? 3.410 -3.744 12.215 1.00 91.06 96 ASP A CA 1
ATOM 730 C C . ASP A 1 96 ? 3.065 -4.504 13.519 1.00 91.06 96 ASP A C 1
ATOM 732 O O . ASP A 1 96 ? 3.912 -4.754 14.378 1.00 91.06 96 ASP A O 1
ATOM 736 N N . GLN A 1 97 ? 1.786 -4.830 13.698 1.00 95.25 97 GLN A N 1
ATOM 737 C CA . GLN A 1 97 ? 1.225 -5.580 14.823 1.00 95.25 97 GLN A CA 1
ATOM 738 C C . GLN A 1 97 ? -0.140 -6.172 14.438 1.00 95.25 97 GLN A C 1
ATOM 740 O O . GLN A 1 97 ? -0.685 -5.876 13.370 1.00 95.25 97 GLN A O 1
ATOM 745 N N . ASP A 1 98 ? -0.713 -6.973 15.333 1.00 95.25 98 ASP A N 1
ATOM 746 C CA . ASP A 1 98 ? -2.056 -7.528 15.166 1.00 95.25 98 ASP A CA 1
ATOM 747 C C . ASP A 1 98 ? -3.144 -6.444 15.210 1.00 95.25 98 ASP A C 1
ATOM 749 O O . ASP A 1 98 ? -2.966 -5.365 15.785 1.00 95.25 98 ASP A O 1
ATOM 753 N N . ALA A 1 99 ? -4.299 -6.743 14.608 1.00 97.56 99 ALA A N 1
ATOM 754 C CA . ALA A 1 99 ? -5.427 -5.822 14.580 1.00 97.56 99 ALA A CA 1
ATOM 755 C C . ALA A 1 99 ? -5.905 -5.493 16.010 1.00 97.56 99 ALA A C 1
ATOM 757 O O . ALA A 1 99 ? -6.222 -6.414 16.768 1.00 97.56 99 ALA A O 1
ATOM 758 N N . PRO A 1 100 ? -6.001 -4.206 16.395 1.00 97.62 100 PRO A N 1
ATOM 759 C CA . PRO A 1 100 ? -6.543 -3.825 17.690 1.00 97.62 100 PRO A CA 1
ATOM 760 C C . PRO A 1 100 ? -8.059 -4.036 17.726 1.00 97.62 100 PRO A C 1
ATOM 762 O O . PRO A 1 100 ? -8.735 -3.975 16.702 1.00 97.62 100 PRO A O 1
ATOM 765 N N . ASP A 1 101 ? -8.622 -4.126 18.930 1.00 98.00 101 ASP A N 1
ATOM 766 C CA . ASP A 1 101 ? -10.071 -4.235 19.167 1.00 98.00 101 ASP A CA 1
ATOM 767 C C . ASP A 1 101 ? -10.911 -3.116 18.521 1.00 98.00 101 ASP A C 1
ATOM 769 O O . ASP A 1 101 ? -12.118 -3.258 18.323 1.00 98.00 101 ASP A O 1
ATOM 773 N N . THR A 1 102 ? -10.286 -1.980 18.207 1.00 97.81 102 THR A N 1
ATOM 774 C CA . THR A 1 102 ? -10.908 -0.814 17.567 1.00 97.81 102 THR A CA 1
ATOM 775 C C . THR A 1 102 ? -10.895 -0.864 16.038 1.00 97.81 102 THR A C 1
ATOM 777 O O . THR A 1 102 ? -11.466 0.031 15.411 1.00 97.81 102 THR A O 1
ATOM 780 N N . ALA A 1 103 ? -10.282 -1.879 15.425 1.00 98.06 103 ALA A N 1
ATOM 781 C CA . ALA A 1 103 ? -10.224 -2.058 13.980 1.00 98.06 103 ALA A CA 1
ATOM 782 C C . ALA A 1 103 ? -10.748 -3.441 13.580 1.00 98.06 103 ALA A C 1
ATOM 784 O O . ALA A 1 103 ? -10.473 -4.448 14.223 1.00 98.06 103 ALA A O 1
ATOM 785 N N . ASN A 1 104 ? -11.497 -3.494 12.480 1.00 98.50 104 ASN A N 1
ATOM 786 C CA . ASN A 1 104 ? -11.914 -4.768 11.912 1.00 98.50 104 ASN A CA 1
ATOM 787 C C . ASN A 1 104 ? -10.674 -5.543 11.419 1.00 98.50 104 ASN A C 1
ATOM 789 O O . ASN A 1 104 ? -9.874 -4.965 10.677 1.00 98.50 104 ASN A O 1
ATOM 793 N N . PRO A 1 105 ? -10.512 -6.831 11.767 1.00 98.19 105 PRO A N 1
ATOM 794 C CA . PRO A 1 105 ? -9.287 -7.562 11.451 1.00 98.19 105 PRO A CA 1
ATOM 795 C C . PRO A 1 105 ? -9.084 -7.824 9.953 1.00 98.19 105 PRO A C 1
ATOM 797 O O . PRO A 1 105 ? -7.949 -7.831 9.483 1.00 98.19 105 PRO A O 1
ATOM 800 N N . SER A 1 106 ? -10.159 -7.965 9.171 1.00 98.12 106 SER A N 1
ATOM 801 C CA . SER A 1 106 ? -10.060 -8.094 7.711 1.00 98.12 106 SER A CA 1
ATOM 802 C C . SER A 1 106 ? -9.586 -6.787 7.073 1.00 98.12 106 SER A C 1
ATOM 804 O O . SER A 1 106 ? -8.668 -6.800 6.256 1.00 98.12 106 SER 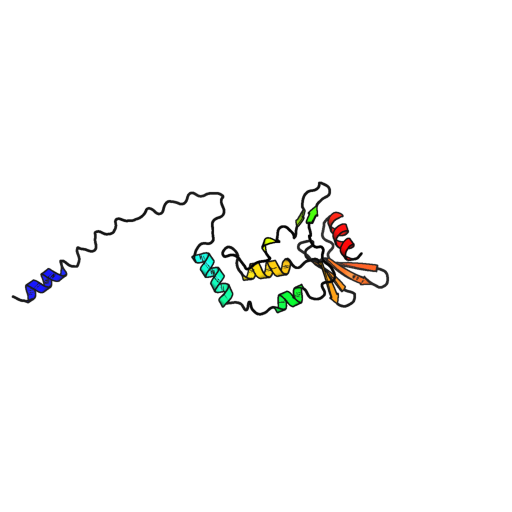A O 1
ATOM 806 N N . LEU A 1 107 ? -10.139 -5.649 7.509 1.00 98.19 107 LEU A N 1
ATOM 807 C CA . LEU A 1 107 ? -9.684 -4.334 7.052 1.00 98.19 107 LEU A CA 1
ATOM 808 C C . LEU A 1 107 ? -8.230 -4.067 7.455 1.00 98.19 107 LEU A C 1
ATOM 810 O O . LEU A 1 107 ? -7.466 -3.502 6.678 1.00 98.19 107 LEU A O 1
ATOM 814 N N . TRP A 1 108 ? -7.841 -4.462 8.667 1.00 98.25 108 TRP A N 1
ATOM 815 C CA . TRP A 1 108 ? -6.468 -4.312 9.138 1.00 98.25 108 TRP A CA 1
ATOM 816 C C . TRP A 1 108 ? -5.484 -5.055 8.240 1.00 98.25 108 TRP A C 1
ATOM 818 O O . TRP A 1 108 ? -4.512 -4.463 7.773 1.00 98.25 108 TRP A O 1
ATOM 828 N N . ARG A 1 109 ? -5.787 -6.319 7.928 1.00 97.44 109 ARG A N 1
ATOM 829 C CA . ARG A 1 109 ? -4.996 -7.145 7.016 1.00 97.44 109 ARG A CA 1
ATOM 830 C C . ARG A 1 109 ? -4.912 -6.542 5.612 1.00 97.44 109 ARG A C 1
ATOM 832 O O . ARG A 1 109 ? -3.816 -6.433 5.070 1.00 97.44 109 ARG A O 1
ATOM 839 N N . ASP A 1 110 ? -6.030 -6.088 5.047 1.00 97.38 110 ASP A N 1
ATOM 840 C CA . ASP A 1 110 ? -6.033 -5.381 3.755 1.00 97.38 110 ASP A CA 1
ATOM 841 C C . ASP A 1 110 ? -5.161 -4.113 3.801 1.00 97.38 110 ASP A C 1
ATOM 843 O O . ASP A 1 110 ? -4.389 -3.818 2.888 1.00 97.38 110 ASP A O 1
ATOM 847 N N . THR A 1 111 ? -5.191 -3.388 4.919 1.00 97.44 111 THR A N 1
ATOM 848 C CA . THR A 1 111 ? -4.355 -2.197 5.107 1.00 97.44 111 THR A CA 1
ATOM 849 C C . THR A 1 111 ? -2.871 -2.563 5.208 1.00 97.44 111 THR A C 1
ATOM 851 O O . THR A 1 111 ? -2.045 -1.882 4.601 1.00 97.44 111 THR A O 1
ATOM 854 N N . GLN A 1 112 ? -2.513 -3.651 5.899 1.00 97.50 112 GLN A N 1
ATOM 855 C CA . GLN A 1 112 ? -1.143 -4.181 5.924 1.00 97.50 112 GLN A CA 1
ATOM 856 C C . GLN A 1 112 ? -0.656 -4.543 4.513 1.00 97.50 112 GLN A C 1
ATOM 858 O O . GLN A 1 112 ? 0.461 -4.189 4.138 1.00 97.50 112 GLN A O 1
ATOM 863 N N . LEU A 1 113 ? -1.504 -5.176 3.697 1.00 97.25 113 LEU A N 1
ATOM 864 C CA . LEU A 1 113 ? -1.190 -5.514 2.304 1.00 97.25 113 LEU A CA 1
ATOM 865 C C . LEU A 1 113 ? -0.975 -4.263 1.440 1.00 97.25 113 LEU A C 1
ATOM 867 O O . LEU A 1 113 ? -0.010 -4.185 0.673 1.00 97.25 113 LEU A O 1
ATOM 871 N N . ASN A 1 114 ? -1.829 -3.251 1.600 1.00 96.62 114 ASN A N 1
ATOM 872 C CA . ASN A 1 114 ? -1.690 -1.952 0.936 1.00 96.62 114 ASN A CA 1
ATOM 873 C C . ASN A 1 114 ? -0.467 -1.159 1.430 1.00 96.62 114 ASN A C 1
ATOM 875 O O . ASN A 1 114 ? 0.076 -0.325 0.700 1.00 96.62 114 ASN A O 1
ATOM 879 N N . HIS A 1 115 ? 0.012 -1.448 2.642 1.00 96.19 115 HIS A N 1
ATOM 880 C CA . HIS A 1 115 ? 1.234 -0.883 3.203 1.00 96.19 115 HIS A CA 1
ATOM 881 C C . HIS A 1 115 ? 2.518 -1.523 2.642 1.00 96.19 115 HIS A C 1
ATOM 883 O O . HIS A 1 115 ? 3.620 -1.080 2.955 1.00 96.19 115 HIS A O 1
ATOM 889 N N . ILE A 1 116 ? 2.422 -2.509 1.747 1.00 96.56 116 ILE A N 1
ATOM 890 C CA . ILE A 1 116 ? 3.574 -3.053 1.019 1.00 96.56 116 ILE A CA 1
ATOM 891 C C . ILE A 1 116 ? 3.854 -2.171 -0.210 1.00 96.56 116 ILE A C 1
ATOM 893 O O . ILE A 1 116 ? 3.191 -2.272 -1.243 1.00 96.56 116 ILE A O 1
ATOM 897 N N . TYR A 1 117 ? 4.857 -1.294 -0.097 1.00 96.75 117 TYR A N 1
ATOM 898 C CA . TYR A 1 117 ? 5.206 -0.288 -1.111 1.00 96.75 117 TYR A CA 1
ATOM 899 C C . TYR A 1 117 ? 6.594 -0.500 -1.738 1.00 96.75 117 TYR A C 1
ATOM 901 O O . TYR A 1 117 ? 7.428 -1.252 -1.228 1.00 96.75 117 TYR A O 1
ATOM 909 N N . GLY A 1 118 ? 6.845 0.168 -2.868 1.00 97.31 118 GLY A N 1
ATOM 910 C CA . GLY A 1 118 ? 8.119 0.107 -3.592 1.00 97.31 118 GLY A CA 1
ATOM 911 C C . GLY A 1 118 ? 7.970 -0.125 -5.096 1.00 97.31 118 GLY A C 1
ATOM 912 O O . GLY A 1 118 ? 6.895 0.067 -5.665 1.00 97.31 118 GLY A O 1
ATOM 913 N N . LEU A 1 119 ? 9.073 -0.529 -5.724 1.00 98.12 119 LEU A N 1
ATOM 914 C CA . LEU A 1 119 ? 9.170 -0.962 -7.115 1.00 98.12 119 LEU A CA 1
ATOM 915 C C . LEU A 1 119 ? 9.033 -2.483 -7.200 1.00 98.12 119 LEU A C 1
ATOM 917 O O . LEU A 1 119 ? 9.739 -3.210 -6.501 1.00 98.12 119 LEU A O 1
ATOM 921 N N . PHE A 1 120 ? 8.167 -2.947 -8.093 1.00 98.62 120 PHE A N 1
ATOM 922 C CA . PHE A 1 120 ? 7.868 -4.355 -8.327 1.00 98.62 120 PHE A CA 1
ATOM 923 C C . PHE A 1 120 ? 7.981 -4.685 -9.813 1.00 98.62 120 PHE A C 1
ATOM 925 O O . PHE A 1 120 ? 7.576 -3.888 -10.656 1.00 98.62 120 PHE A O 1
ATOM 932 N N . GLU A 1 121 ? 8.474 -5.873 -10.136 1.00 98.38 121 GLU A N 1
ATOM 933 C CA . GLU A 1 121 ? 8.346 -6.494 -11.452 1.00 98.38 121 GLU A CA 1
ATOM 934 C C . GLU A 1 121 ? 7.083 -7.356 -11.487 1.00 98.38 121 GLU A C 1
ATOM 936 O O . GLU A 1 121 ? 6.925 -8.286 -10.696 1.00 98.38 121 GLU A O 1
ATOM 941 N N . VAL A 1 122 ? 6.170 -7.039 -12.403 1.00 98.12 122 VAL A N 1
ATOM 942 C CA . VAL A 1 122 ? 4.943 -7.820 -12.619 1.00 98.12 122 VAL A CA 1
ATOM 943 C C . VAL A 1 122 ? 5.250 -9.008 -13.527 1.00 98.12 122 VAL A C 1
ATOM 945 O O . VAL A 1 122 ? 4.846 -10.141 -13.269 1.00 98.12 122 VAL A O 1
ATOM 948 N N . THR A 1 123 ? 5.974 -8.733 -14.607 1.00 98.12 123 THR A N 1
ATOM 949 C CA . THR A 1 123 ? 6.506 -9.706 -15.560 1.00 98.12 123 THR A CA 1
ATOM 950 C C . THR A 1 123 ? 7.662 -9.057 -16.320 1.00 98.12 123 THR A C 1
ATOM 952 O O . THR A 1 123 ? 7.925 -7.869 -16.130 1.00 98.12 123 THR A O 1
ATOM 955 N N . ASP A 1 124 ? 8.335 -9.813 -17.185 1.00 97.75 124 ASP A N 1
ATOM 956 C CA . ASP A 1 124 ? 9.468 -9.309 -17.961 1.00 97.75 124 ASP A CA 1
ATOM 957 C C . ASP A 1 124 ? 9.095 -8.022 -18.717 1.00 97.75 124 ASP A C 1
ATOM 959 O O . ASP A 1 124 ? 8.110 -7.966 -19.460 1.00 97.75 124 ASP A O 1
ATOM 963 N N . GLY A 1 125 ? 9.860 -6.960 -18.465 1.00 97.75 125 GLY A N 1
ATOM 964 C CA . GLY A 1 125 ? 9.654 -5.644 -19.064 1.00 97.75 125 GLY A CA 1
ATOM 965 C C . GLY A 1 125 ? 8.468 -4.835 -18.521 1.00 97.75 125 GLY A C 1
ATOM 966 O O . GLY A 1 125 ? 8.270 -3.716 -18.995 1.00 97.75 125 GLY A O 1
ATOM 967 N N . ILE A 1 126 ? 7.701 -5.322 -17.539 1.00 98.31 126 ILE A N 1
ATOM 968 C CA . ILE A 1 126 ? 6.578 -4.587 -16.927 1.00 98.31 126 ILE A CA 1
ATOM 969 C C . ILE A 1 126 ? 6.798 -4.433 -15.425 1.00 98.31 126 ILE A C 1
ATOM 971 O O . ILE A 1 126 ? 6.810 -5.404 -14.667 1.00 98.31 126 ILE A O 1
ATOM 975 N N . TYR A 1 127 ? 6.866 -3.182 -14.986 1.00 98.31 127 TYR A N 1
ATOM 976 C CA . TYR A 1 127 ? 7.133 -2.804 -13.606 1.00 98.31 127 TYR A CA 1
ATOM 977 C C . TYR A 1 127 ? 6.018 -1.931 -13.048 1.00 98.31 127 TYR A C 1
ATOM 979 O O . TYR A 1 127 ? 5.375 -1.175 -13.776 1.00 98.31 127 TYR A O 1
ATOM 987 N N . GLN A 1 128 ? 5.812 -1.989 -11.739 1.00 97.94 128 GLN A N 1
ATOM 988 C CA . GLN A 1 128 ? 4.890 -1.113 -11.030 1.00 97.94 128 GLN A CA 1
ATOM 989 C C . GLN A 1 128 ? 5.560 -0.465 -9.834 1.00 97.94 128 GLN A C 1
ATOM 991 O O . GLN A 1 128 ? 6.242 -1.125 -9.053 1.00 97.94 128 GLN A O 1
ATOM 996 N N . VAL A 1 129 ? 5.308 0.830 -9.663 1.00 96.88 129 VAL A N 1
ATOM 997 C CA . VAL A 1 129 ? 5.572 1.522 -8.404 1.00 96.88 129 VAL A CA 1
ATOM 998 C C . VAL A 1 129 ? 4.265 1.633 -7.634 1.00 96.88 129 VAL A C 1
ATOM 1000 O O . VAL A 1 129 ? 3.274 2.154 -8.153 1.00 96.88 129 VAL A O 1
ATOM 1003 N N . ARG A 1 130 ? 4.272 1.106 -6.409 1.00 96.69 130 ARG A N 1
ATOM 1004 C CA . ARG A 1 130 ? 3.100 0.936 -5.542 1.00 96.69 130 ARG A CA 1
ATOM 1005 C C . ARG A 1 130 ? 3.294 1.664 -4.217 1.00 96.69 130 ARG A C 1
ATOM 1007 O O . ARG A 1 130 ? 4.416 1.733 -3.718 1.00 96.69 130 ARG A O 1
ATOM 1014 N N . GLY A 1 131 ? 2.206 2.181 -3.644 1.00 94.38 131 GLY A N 1
ATOM 1015 C CA . GLY A 1 131 ? 2.196 2.828 -2.322 1.00 94.38 131 GLY A CA 1
ATOM 1016 C C . GLY A 1 131 ? 2.832 4.224 -2.269 1.00 94.38 131 GLY A C 1
ATOM 1017 O O . GLY A 1 131 ? 3.121 4.728 -1.187 1.00 94.38 131 GLY A O 1
ATOM 1018 N N . TYR A 1 132 ? 3.064 4.850 -3.430 1.00 93.19 132 TYR A N 1
ATOM 1019 C CA . TYR A 1 132 ? 3.531 6.244 -3.555 1.00 93.19 132 TYR A CA 1
ATOM 1020 C C . TYR A 1 132 ? 2.372 7.242 -3.722 1.00 93.19 132 TYR A C 1
ATOM 1022 O O . TYR A 1 132 ? 2.561 8.449 -3.568 1.00 93.19 132 TYR A O 1
ATOM 1030 N N . ASP A 1 133 ? 1.191 6.726 -4.041 1.00 91.00 133 ASP A N 1
ATOM 1031 C CA . ASP A 1 133 ? -0.106 7.394 -4.099 1.00 91.00 133 ASP A CA 1
ATOM 1032 C C . ASP A 1 133 ? -1.174 6.285 -3.926 1.00 91.00 133 ASP A C 1
ATOM 1034 O O . ASP A 1 133 ? -0.838 5.120 -3.686 1.00 91.00 133 ASP A O 1
ATOM 1038 N N . MET A 1 134 ? -2.453 6.631 -4.045 1.00 91.00 134 MET A N 1
ATOM 1039 C CA . MET A 1 134 ? -3.585 5.710 -3.947 1.00 91.00 134 MET A CA 1
ATOM 1040 C C . MET A 1 134 ? -3.656 4.715 -5.116 1.00 91.00 134 MET A C 1
ATOM 1042 O O . MET A 1 134 ? -4.175 3.617 -4.943 1.00 91.00 134 MET A O 1
ATOM 1046 N N . SER A 1 135 ? -3.148 5.079 -6.298 1.00 91.81 135 SER A N 1
ATOM 1047 C CA . SER A 1 135 ? -3.010 4.163 -7.437 1.00 91.81 135 SER A CA 1
ATOM 1048 C C . SER A 1 135 ? -1.550 3.814 -7.720 1.00 91.81 135 SER A C 1
ATOM 1050 O O . SER A 1 135 ? -0.610 4.474 -7.276 1.00 91.81 135 SER A O 1
ATOM 1052 N N . ASN A 1 136 ? -1.358 2.746 -8.488 1.00 94.81 136 ASN A N 1
ATOM 1053 C CA . ASN A 1 136 ? -0.041 2.340 -8.961 1.00 94.81 136 ASN A CA 1
ATOM 1054 C C . ASN A 1 136 ? 0.351 3.159 -10.194 1.00 94.81 136 ASN A C 1
ATOM 1056 O O . ASN A 1 136 ? -0.508 3.580 -10.965 1.00 94.81 136 ASN A O 1
ATOM 1060 N N . VAL A 1 137 ? 1.653 3.325 -10.419 1.00 95.31 137 VAL A N 1
ATOM 1061 C CA . VAL A 1 137 ? 2.182 3.764 -11.720 1.00 95.31 137 VAL A CA 1
ATOM 1062 C C . VAL A 1 137 ? 2.810 2.562 -12.402 1.00 95.31 137 VAL A C 1
ATOM 1064 O O . VAL A 1 137 ? 3.632 1.878 -11.790 1.00 95.31 137 VAL A O 1
ATOM 1067 N N . THR A 1 138 ? 2.448 2.308 -13.659 1.00 97.31 138 THR A N 1
ATOM 1068 C CA . TH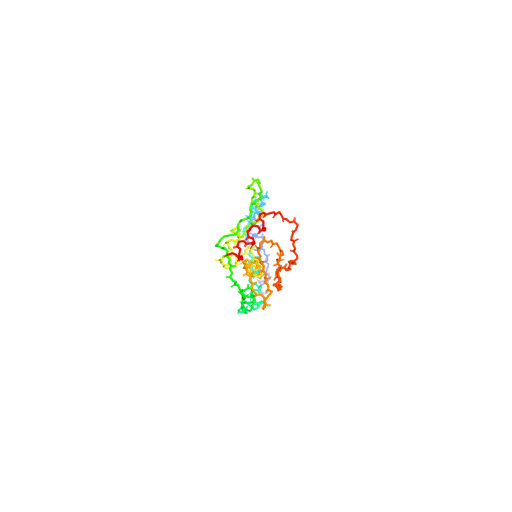R A 1 138 ? 3.003 1.182 -14.424 1.00 97.31 138 THR A CA 1
ATOM 1069 C C . THR A 1 138 ? 4.027 1.678 -15.439 1.00 97.31 138 THR A C 1
ATOM 1071 O O . THR A 1 138 ? 3.766 2.617 -16.191 1.00 97.31 138 THR A O 1
ATOM 1074 N N . PHE A 1 139 ? 5.182 1.021 -15.475 1.00 97.25 139 PHE A N 1
ATOM 1075 C CA . PHE A 1 139 ? 6.284 1.276 -16.393 1.00 97.25 139 PHE A CA 1
ATOM 1076 C C . PHE A 1 139 ? 6.472 0.068 -17.299 1.00 97.25 139 PHE A C 1
ATOM 1078 O O . PHE A 1 139 ? 6.715 -1.039 -16.826 1.00 97.25 139 PHE A O 1
ATOM 1085 N N . ILE A 1 140 ? 6.384 0.285 -18.606 1.00 98.25 140 ILE A N 1
ATOM 1086 C CA . ILE A 1 140 ? 6.601 -0.746 -19.618 1.00 98.25 140 ILE A CA 1
ATOM 1087 C C . ILE A 1 140 ? 7.894 -0.406 -20.353 1.00 98.25 140 ILE A C 1
ATOM 1089 O O . ILE A 1 140 ? 8.023 0.678 -20.934 1.00 98.25 140 ILE A O 1
ATOM 1093 N N . LYS A 1 141 ? 8.859 -1.320 -20.298 1.00 97.75 141 LYS A N 1
ATOM 1094 C CA . LYS A 1 141 ? 10.154 -1.199 -20.962 1.00 97.75 141 LYS A CA 1
ATOM 1095 C C . LYS A 1 141 ? 9.976 -1.452 -22.455 1.00 97.75 141 LYS A C 1
ATOM 1097 O O . LYS A 1 141 ? 9.580 -2.541 -22.856 1.00 97.75 141 LYS A O 1
ATOM 1102 N N . GLY A 1 142 ? 10.270 -0.448 -23.269 1.00 97.38 142 GLY A N 1
ATOM 1103 C CA . GLY A 1 142 ? 10.425 -0.585 -24.713 1.00 97.38 142 GLY A CA 1
ATOM 1104 C C . GLY A 1 142 ? 11.898 -0.591 -25.120 1.00 97.38 142 GLY A C 1
ATOM 1105 O O . GLY A 1 142 ? 12.788 -0.347 -24.304 1.00 97.38 142 GLY A O 1
ATOM 1106 N N . ASP A 1 143 ? 12.153 -0.804 -26.409 1.00 96.94 143 ASP A N 1
ATOM 1107 C CA . ASP A 1 143 ? 13.516 -0.913 -26.952 1.00 96.94 143 ASP A CA 1
ATOM 1108 C C . ASP A 1 143 ? 14.343 0.370 -26.777 1.00 96.94 143 ASP A C 1
ATOM 1110 O O . ASP A 1 143 ? 15.560 0.323 -26.608 1.00 96.94 143 ASP A O 1
ATOM 1114 N N . THR A 1 144 ? 13.683 1.531 -26.818 1.00 96.62 144 THR A N 1
ATOM 1115 C CA . THR A 1 144 ? 14.339 2.848 -26.795 1.00 96.62 144 THR A CA 1
ATOM 1116 C C . THR A 1 144 ? 13.914 3.725 -25.618 1.00 96.62 144 THR A C 1
ATOM 1118 O O . THR A 1 144 ? 14.275 4.901 -25.578 1.00 96.62 144 THR A O 1
ATOM 1121 N N . GLY A 1 145 ? 13.115 3.213 -24.680 1.00 95.81 145 GLY A N 1
ATOM 1122 C CA . GLY A 1 145 ? 12.607 4.014 -23.567 1.00 95.81 145 GLY A CA 1
ATOM 1123 C C . GLY A 1 145 ? 11.454 3.367 -22.809 1.00 95.81 145 GLY A C 1
ATOM 1124 O O . GLY A 1 145 ? 11.199 2.175 -22.940 1.00 95.81 145 GLY A O 1
ATOM 1125 N N . TRP A 1 146 ? 10.754 4.175 -22.016 1.00 96.19 146 TRP A N 1
ATOM 1126 C CA . TRP A 1 146 ? 9.659 3.735 -21.152 1.00 96.19 146 TRP A CA 1
ATOM 1127 C C . TRP A 1 146 ? 8.311 4.255 -21.646 1.00 96.19 146 TRP A C 1
ATOM 1129 O O . TRP A 1 146 ? 8.184 5.430 -21.997 1.00 96.19 146 TRP A O 1
ATOM 1139 N N . ILE A 1 147 ? 7.291 3.401 -21.602 1.00 96.62 147 ILE A N 1
ATOM 1140 C CA . ILE A 1 147 ? 5.885 3.807 -21.669 1.00 96.62 147 ILE A CA 1
ATOM 1141 C C . ILE A 1 147 ? 5.361 3.827 -20.235 1.00 96.62 147 ILE A C 1
ATOM 1143 O O . ILE A 1 147 ? 5.518 2.851 -19.503 1.00 96.62 147 ILE A O 1
ATOM 1147 N N . VAL A 1 148 ? 4.755 4.942 -19.829 1.00 94.94 148 VAL A N 1
ATOM 1148 C CA . VAL A 1 148 ? 4.268 5.140 -18.460 1.00 94.94 148 VAL A CA 1
ATOM 1149 C C . VAL A 1 148 ? 2.751 5.258 -18.469 1.00 94.94 148 VAL A C 1
ATOM 1151 O O . VAL A 1 148 ? 2.200 6.096 -19.185 1.00 94.94 148 VAL A O 1
ATOM 1154 N N . VAL A 1 149 ? 2.087 4.422 -17.676 1.00 95.06 149 VAL A N 1
ATOM 1155 C CA . VAL A 1 149 ? 0.625 4.355 -17.562 1.00 95.06 149 VAL A CA 1
ATOM 1156 C C . VAL A 1 149 ? 0.202 4.852 -16.183 1.00 95.06 149 VAL A C 1
ATOM 1158 O O . VAL A 1 149 ? 0.850 4.541 -15.182 1.00 95.06 149 VAL A O 1
ATOM 1161 N N . ASP A 1 150 ? -0.883 5.627 -16.159 1.00 89.19 150 ASP A N 1
ATOM 1162 C CA . ASP A 1 150 ? -1.472 6.250 -14.970 1.00 89.19 150 ASP A CA 1
ATOM 1163 C C . ASP A 1 150 ? -0.526 7.215 -14.249 1.00 89.19 150 ASP A C 1
ATOM 1165 O O . ASP A 1 150 ? -0.178 7.100 -13.072 1.00 89.19 150 ASP A O 1
ATOM 1169 N N . VAL A 1 151 ? -0.130 8.248 -14.998 1.00 74.00 151 VAL A N 1
ATOM 1170 C CA . VAL A 1 151 ? 0.571 9.405 -14.444 1.00 74.00 151 VAL A CA 1
ATOM 1171 C C . VAL A 1 151 ? -0.403 10.235 -13.605 1.00 74.00 151 VAL A C 1
ATOM 1173 O O . VAL A 1 151 ? -1.222 11.003 -14.110 1.00 74.00 151 VAL A O 1
ATOM 1176 N N . HIS A 1 152 ? -0.333 10.042 -12.291 1.00 66.44 152 HIS A N 1
ATOM 1177 C CA . HIS A 1 152 ? -1.073 10.806 -11.291 1.00 66.44 152 HIS A CA 1
ATOM 1178 C C . HIS A 1 152 ? -1.004 12.316 -11.575 1.00 66.44 152 HIS A C 1
ATOM 1180 O O . HIS A 1 152 ? 0.018 12.832 -12.032 1.00 66.44 152 HIS A O 1
ATOM 1186 N N . LYS A 1 153 ? -2.073 13.062 -11.255 1.00 57.84 153 LYS A N 1
ATOM 1187 C CA . LYS A 1 153 ? -2.148 14.529 -11.443 1.00 57.84 153 LYS A CA 1
ATOM 1188 C C . LYS A 1 153 ? -1.285 15.321 -10.455 1.00 57.84 153 LYS A C 1
ATOM 1190 O O . LYS A 1 153 ? -1.724 16.359 -9.955 1.00 57.84 153 LYS A O 1
ATOM 1195 N N . ARG A 1 154 ? -0.088 14.849 -10.108 1.00 64.69 154 ARG A N 1
ATOM 1196 C CA . ARG A 1 154 ? 0.704 15.512 -9.085 1.00 64.69 154 ARG A CA 1
ATOM 1197 C C . ARG A 1 154 ? 2.207 15.605 -9.375 1.00 64.69 154 ARG A C 1
ATOM 1199 O O . ARG A 1 154 ? 2.770 14.914 -10.216 1.00 64.69 154 ARG A O 1
ATOM 1206 N N . LEU A 1 155 ? 2.774 16.606 -8.702 1.00 67.75 155 LEU A N 1
ATOM 1207 C CA . LEU A 1 155 ? 3.962 17.399 -9.015 1.00 67.75 155 LEU A CA 1
ATOM 1208 C C . LEU A 1 155 ? 5.288 16.615 -9.038 1.00 67.75 155 LEU A C 1
ATOM 1210 O O . LEU A 1 155 ? 5.398 15.471 -8.604 1.00 67.75 155 LEU A O 1
ATOM 1214 N N . LEU A 1 156 ? 6.332 17.325 -9.471 1.00 77.12 156 LEU A N 1
ATOM 1215 C CA . LEU A 1 156 ? 7.748 16.941 -9.488 1.00 77.12 156 LEU A CA 1
ATOM 1216 C C . LEU A 1 156 ? 8.258 16.107 -8.280 1.00 77.12 156 LEU A C 1
ATOM 1218 O O . LEU A 1 156 ? 9.094 15.230 -8.510 1.00 77.12 156 LEU A O 1
ATOM 1222 N N . PRO A 1 157 ? 7.821 16.327 -7.017 1.00 85.69 157 PRO A N 1
ATOM 1223 C CA . PRO A 1 157 ? 8.314 15.564 -5.866 1.00 85.69 157 PRO A CA 1
ATOM 1224 C C . PRO A 1 157 ? 8.045 14.055 -5.933 1.00 85.69 157 PRO A C 1
ATOM 1226 O O . PRO A 1 157 ? 8.942 13.279 -5.601 1.00 85.69 157 PRO A O 1
ATOM 1229 N N . TRP A 1 158 ? 6.870 13.626 -6.416 1.00 88.44 158 TRP A N 1
ATOM 1230 C CA . TRP A 1 158 ? 6.578 12.198 -6.614 1.00 88.44 158 TRP A CA 1
ATOM 1231 C C . TRP A 1 158 ? 7.519 11.589 -7.638 1.00 88.44 158 TRP A C 1
ATOM 1233 O O . TRP A 1 158 ? 8.178 10.596 -7.355 1.00 88.44 158 TRP A O 1
ATOM 1243 N N . TRP A 1 159 ? 7.643 12.231 -8.800 1.00 87.94 159 TRP A N 1
ATOM 1244 C CA . TRP A 1 159 ? 8.490 11.749 -9.889 1.00 87.94 159 TRP A CA 1
ATOM 1245 C C . TRP A 1 159 ? 9.961 11.644 -9.491 1.00 87.94 159 TRP A C 1
ATOM 1247 O O . TRP A 1 159 ? 10.614 10.676 -9.861 1.00 87.94 159 TRP A O 1
ATOM 1257 N N . LYS A 1 160 ? 10.477 12.573 -8.676 1.00 87.94 160 LYS A N 1
ATOM 1258 C CA . LYS A 1 160 ? 11.834 12.464 -8.112 1.00 87.94 160 LYS A CA 1
ATOM 1259 C C . LYS A 1 160 ? 11.997 11.215 -7.242 1.00 87.94 160 LYS A C 1
ATOM 1261 O O . LYS A 1 160 ? 13.003 10.524 -7.358 1.00 87.94 160 LYS A O 1
ATOM 1266 N N . ARG A 1 161 ? 11.019 10.927 -6.379 1.00 88.88 161 ARG A N 1
ATOM 1267 C CA . ARG A 1 161 ? 11.039 9.757 -5.486 1.00 88.88 161 ARG A CA 1
ATOM 1268 C C . ARG A 1 161 ? 10.846 8.444 -6.245 1.00 88.88 161 ARG A C 1
ATOM 1270 O O . ARG A 1 161 ? 11.501 7.466 -5.913 1.00 88.88 161 ARG A O 1
ATOM 1277 N N . ILE A 1 162 ? 9.978 8.436 -7.253 1.00 90.94 162 ILE A N 1
ATOM 1278 C CA . ILE A 1 162 ? 9.727 7.287 -8.129 1.00 90.94 162 ILE A CA 1
ATOM 1279 C C . ILE A 1 162 ? 10.977 6.976 -8.953 1.00 90.94 162 ILE A C 1
ATOM 1281 O O . ILE A 1 162 ? 11.431 5.838 -8.959 1.00 90.94 162 ILE A O 1
ATOM 1285 N N . TRP A 1 163 ? 11.581 7.977 -9.599 1.00 89.56 163 TRP A N 1
ATOM 1286 C CA . TRP A 1 163 ? 12.783 7.761 -10.407 1.00 89.56 163 TRP A CA 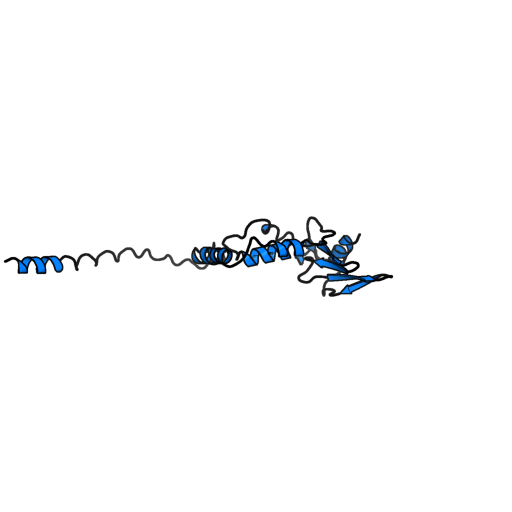1
ATOM 1287 C C . TRP A 1 163 ? 14.002 7.330 -9.608 1.00 89.56 163 TRP A C 1
ATOM 1289 O O . TRP A 1 163 ? 14.809 6.571 -10.132 1.00 89.56 163 TRP A O 1
ATOM 1299 N N . ALA A 1 164 ? 14.103 7.716 -8.337 1.00 90.12 164 ALA A N 1
ATOM 1300 C CA . ALA A 1 164 ? 15.150 7.212 -7.455 1.00 90.12 164 ALA A CA 1
ATOM 1301 C C . ALA A 1 164 ? 15.090 5.688 -7.224 1.00 90.12 164 ALA A C 1
ATOM 1303 O O . ALA A 1 164 ? 16.089 5.126 -6.804 1.00 90.12 164 ALA A O 1
ATOM 1304 N N . LEU A 1 165 ? 13.961 5.014 -7.495 1.00 90.50 165 LEU A N 1
ATOM 1305 C CA . LEU A 1 165 ? 13.864 3.548 -7.408 1.00 90.50 165 LEU A CA 1
ATOM 1306 C C . LEU A 1 165 ? 14.505 2.818 -8.597 1.00 90.50 165 LEU A C 1
ATOM 1308 O O . LEU A 1 165 ? 14.740 1.617 -8.510 1.00 90.50 165 LEU A O 1
ATOM 1312 N N . PHE A 1 166 ? 14.719 3.515 -9.716 1.00 87.56 166 PHE A N 1
ATOM 1313 C CA . PHE A 1 166 ? 15.264 2.946 -10.954 1.00 87.56 166 PHE A CA 1
ATOM 1314 C C . PHE A 1 166 ? 16.762 3.245 -11.146 1.00 87.56 166 PHE A C 1
ATOM 1316 O O . PHE A 1 166 ? 17.330 2.836 -12.161 1.00 87.56 166 PHE A O 1
ATOM 1323 N N . LEU A 1 167 ? 17.374 3.989 -10.218 1.00 83.88 167 LEU A N 1
ATOM 1324 C CA . LEU A 1 167 ? 18.790 4.374 -10.207 1.00 83.88 167 LEU A CA 1
ATOM 1325 C C . LEU A 1 167 ? 19.554 3.544 -9.174 1.00 83.88 167 LEU A C 1
ATOM 1327 O O . LEU A 1 167 ? 20.705 3.173 -9.488 1.00 83.88 167 LEU A O 1
#

Foldseek 3Di:
DPPVVVVVVVVVVVPPVPPPPPPPPPPPPPPDDPDDDDADPVLLVVLVVVPVVDDPVPCVLVCVLCAQADDDDPWDWFADPVRHTDAGLPVVPVLPDADDSVDRRVVSVVVVSLSSFAWGDPDVQWIWGGRLDPDIWIWGDDPVDTDIPDDDPDDPRSVVVNVVRVD

Organism: NCBI:txid418240

Radius of gyration: 30.44 Å; chains: 1; bounding box: 77×53×87 Å